Protein AF-A0A959VTK1-F1 (afdb_monomer)

Secondary structure (DSSP, 8-state):
-HHHHHHHHHHHHHHHHHHHHSTTHHHHHHHHHHHHHHHHHTT---THHHHHHHHHHHHHHHHHHHH-GGGHHHHHHHHHHHHHHHHHHHHTS--TTS-------

Foldseek 3Di:
DQVVLLQLLLVLLQLQLCLVPDPVSVVSVVVSVVSVVVCVVVVVDDPLSVLSSLLSVLVNLLVVCVVDVVSVVSVVVSVVSNVRSVVSSVVVPDPPPDDDDPPDD

Mean predicted aligned error: 8.03 Å

Radius of gyration: 15.59 Å; Cα contacts (8 Å, |Δi|>4): 125; chains: 1; bounding box: 40×24×45 Å

Structure (mmCIF, N/CA/C/O backbone):
data_AF-A0A959VTK1-F1
#
_entry.id   AF-A0A959VTK1-F1
#
loop_
_atom_site.group_PDB
_atom_site.id
_atom_site.type_symbol
_atom_site.label_atom_id
_atom_site.label_alt_id
_atom_site.label_comp_id
_atom_site.label_asym_id
_atom_site.label_entity_id
_atom_site.label_seq_id
_atom_site.pdbx_PDB_ins_code
_atom_site.Cartn_x
_atom_site.Cartn_y
_atom_site.Cartn_z
_atom_site.occupancy
_atom_site.B_iso_or_equiv
_atom_site.auth_seq_id
_atom_site.auth_comp_id
_atom_site.auth_asym_id
_atom_site.auth_atom_id
_atom_site.pdbx_PDB_model_num
ATOM 1 N N . MET A 1 1 ? 10.744 -9.986 -12.292 1.00 63.94 1 MET A N 1
ATOM 2 C CA . MET A 1 1 ? 10.714 -8.510 -12.121 1.00 63.94 1 MET A CA 1
ATOM 3 C C . MET A 1 1 ? 9.311 -7.954 -11.869 1.00 63.94 1 MET A C 1
ATOM 5 O O . MET A 1 1 ? 9.166 -7.147 -10.965 1.00 63.94 1 MET A O 1
ATOM 9 N N . THR A 1 2 ? 8.268 -8.376 -12.592 1.00 72.38 2 THR A N 1
ATOM 10 C CA . THR A 1 2 ? 6.899 -7.829 -12.447 1.00 72.38 2 THR A CA 1
ATOM 11 C C . THR A 1 2 ? 6.312 -7.930 -11.034 1.00 72.38 2 THR A C 1
ATOM 13 O O . THR A 1 2 ? 5.763 -6.949 -10.544 1.00 72.38 2 THR A O 1
ATOM 16 N N . ALA A 1 3 ? 6.490 -9.067 -10.350 1.00 77.31 3 ALA A N 1
ATOM 17 C CA . ALA A 1 3 ? 6.023 -9.257 -8.972 1.00 77.31 3 ALA A CA 1
ATOM 18 C C . ALA A 1 3 ? 6.700 -8.303 -7.969 1.00 77.31 3 ALA A C 1
ATOM 20 O O . ALA A 1 3 ? 6.038 -7.754 -7.098 1.00 77.31 3 ALA A O 1
ATOM 21 N N . VAL A 1 4 ? 8.001 -8.036 -8.139 1.00 83.12 4 VAL A N 1
ATOM 22 C CA . VAL A 1 4 ? 8.753 -7.087 -7.294 1.00 83.12 4 VAL A CA 1
ATOM 23 C C . VAL A 1 4 ? 8.222 -5.665 -7.480 1.00 83.12 4 VAL A C 1
ATOM 25 O O . VAL A 1 4 ? 8.017 -4.944 -6.510 1.00 83.12 4 VAL A O 1
ATOM 28 N N . ARG A 1 5 ? 7.929 -5.276 -8.728 1.00 82.06 5 ARG A N 1
ATOM 29 C CA . ARG A 1 5 ? 7.347 -3.962 -9.042 1.00 82.06 5 ARG A CA 1
ATOM 30 C C . ARG A 1 5 ? 5.930 -3.821 -8.488 1.00 82.06 5 ARG A C 1
ATOM 32 O O . ARG A 1 5 ? 5.587 -2.764 -7.973 1.00 82.06 5 ARG A O 1
ATOM 39 N N . PHE A 1 6 ? 5.130 -4.886 -8.559 1.00 84.00 6 PHE A N 1
ATOM 40 C CA . PHE A 1 6 ? 3.808 -4.932 -7.937 1.00 84.00 6 PHE A CA 1
ATOM 41 C C . PHE A 1 6 ? 3.901 -4.747 -6.421 1.00 84.00 6 PHE A C 1
ATOM 43 O O . PHE A 1 6 ? 3.269 -3.847 -5.880 1.00 84.00 6 PHE A O 1
ATOM 50 N N . ALA A 1 7 ? 4.739 -5.541 -5.752 1.00 86.56 7 ALA A N 1
ATOM 51 C CA . ALA A 1 7 ? 4.920 -5.470 -4.307 1.00 86.56 7 ALA A CA 1
ATO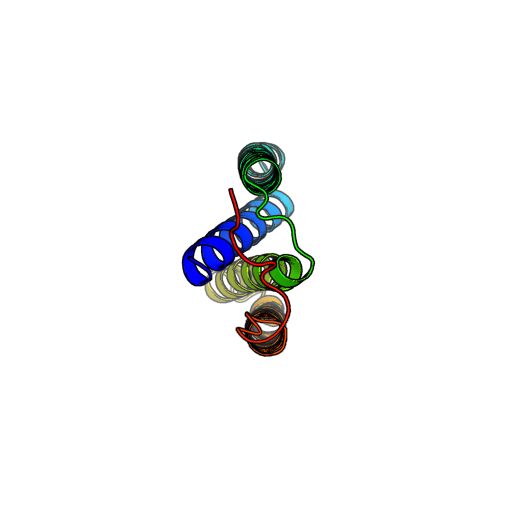M 52 C C . ALA A 1 7 ? 5.400 -4.084 -3.852 1.00 86.56 7 ALA A C 1
ATOM 54 O O . ALA A 1 7 ? 4.906 -3.559 -2.859 1.00 86.56 7 ALA A O 1
ATOM 55 N N . ALA A 1 8 ? 6.308 -3.456 -4.604 1.00 87.88 8 ALA A N 1
ATOM 56 C CA . ALA A 1 8 ? 6.801 -2.126 -4.273 1.00 87.88 8 ALA A CA 1
ATOM 57 C C . ALA A 1 8 ? 5.706 -1.049 -4.369 1.00 87.88 8 ALA A C 1
ATOM 59 O O . ALA A 1 8 ? 5.575 -0.227 -3.467 1.00 87.88 8 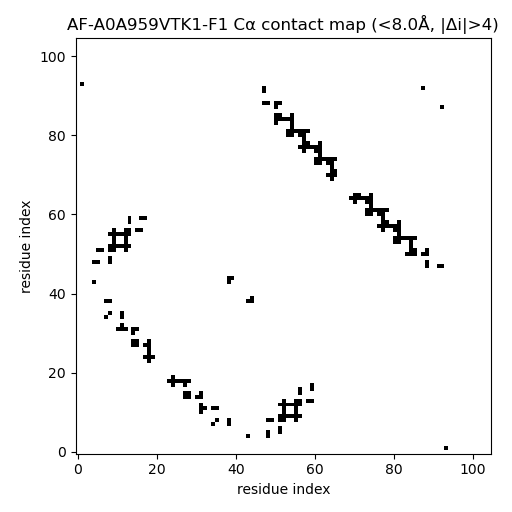ALA A O 1
ATOM 60 N N . TRP A 1 9 ? 4.872 -1.076 -5.412 1.00 89.38 9 TRP A N 1
ATOM 61 C CA . TRP A 1 9 ? 3.746 -0.144 -5.534 1.00 89.38 9 TRP A CA 1
ATOM 62 C C . TRP A 1 9 ? 2.609 -0.440 -4.548 1.00 89.38 9 TRP A C 1
ATOM 64 O O . TRP A 1 9 ? 1.984 0.492 -4.046 1.00 89.38 9 TRP A O 1
ATOM 74 N N . ALA A 1 10 ? 2.386 -1.709 -4.200 1.00 90.00 10 ALA A N 1
ATOM 75 C CA . ALA A 1 10 ? 1.491 -2.080 -3.108 1.00 90.00 10 ALA A CA 1
ATOM 76 C C . ALA A 1 10 ? 1.987 -1.538 -1.761 1.00 90.00 10 ALA A C 1
ATOM 78 O O . ALA A 1 10 ? 1.194 -0.989 -1.000 1.00 90.00 10 ALA A O 1
ATOM 79 N N . ALA A 1 11 ? 3.295 -1.595 -1.495 1.00 90.88 11 ALA A N 1
ATOM 80 C CA . ALA A 1 11 ? 3.885 -0.996 -0.301 1.00 90.88 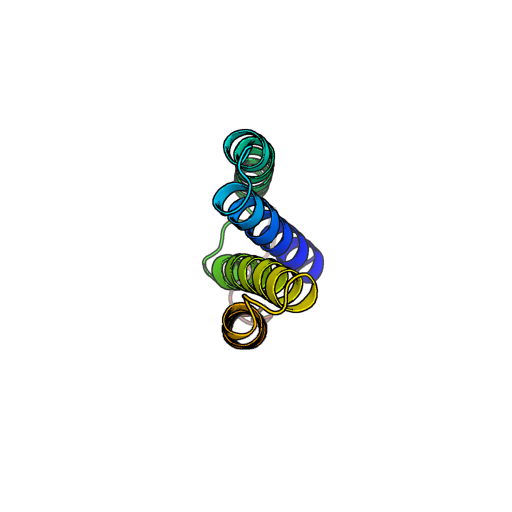11 ALA A CA 1
ATOM 81 C C . ALA A 1 11 ? 3.686 0.530 -0.258 1.00 90.88 11 ALA A C 1
ATOM 83 O O . ALA A 1 11 ? 3.361 1.064 0.800 1.00 90.88 11 ALA A O 1
ATOM 84 N N . VAL A 1 12 ? 3.791 1.228 -1.399 1.00 91.75 12 VAL A N 1
ATOM 85 C CA . VAL A 1 12 ? 3.441 2.661 -1.488 1.00 91.75 12 VAL A CA 1
ATOM 86 C C . VAL A 1 12 ? 1.983 2.892 -1.084 1.00 91.75 12 VAL A C 1
ATOM 88 O O . VAL A 1 12 ? 1.716 3.789 -0.289 1.00 91.75 12 VAL A O 1
ATOM 91 N N . GLY A 1 13 ? 1.050 2.075 -1.583 1.00 89.62 13 GLY A N 1
ATOM 92 C CA . GLY A 1 13 ? -0.366 2.148 -1.205 1.00 89.62 13 GLY A CA 1
ATOM 93 C C . GLY A 1 13 ? -0.588 1.948 0.292 1.00 89.62 13 GLY A C 1
ATOM 94 O O . GLY A 1 13 ? -1.257 2.755 0.935 1.00 89.62 13 GLY A O 1
ATOM 95 N N . VAL A 1 14 ? 0.039 0.923 0.871 1.00 92.00 14 VAL A N 1
ATOM 96 C CA . VAL A 1 14 ? -0.046 0.639 2.310 1.00 92.00 14 VAL A CA 1
ATOM 97 C C . VAL A 1 14 ? 0.442 1.830 3.137 1.00 92.00 14 VAL A C 1
ATOM 99 O O . VAL A 1 14 ? -0.286 2.301 4.011 1.00 92.00 14 VAL A O 1
ATOM 102 N N . LEU A 1 15 ? 1.641 2.344 2.838 1.00 90.19 15 LEU A N 1
ATOM 103 C CA . LEU A 1 15 ? 2.243 3.475 3.552 1.00 90.19 15 LEU A CA 1
ATOM 104 C C . LEU A 1 15 ? 1.416 4.755 3.402 1.00 90.19 15 LEU A C 1
ATOM 106 O O . LEU A 1 15 ? 1.234 5.489 4.372 1.00 90.19 15 LEU A O 1
ATOM 110 N N . PHE A 1 16 ? 0.879 4.996 2.205 1.00 90.25 16 PHE A N 1
ATOM 111 C CA . PHE A 1 16 ? 0.017 6.139 1.942 1.00 90.25 16 PHE A CA 1
ATOM 112 C C . PHE A 1 16 ? -1.240 6.095 2.812 1.00 90.25 16 PHE A C 1
ATOM 114 O O . PHE A 1 16 ? -1.522 7.063 3.520 1.00 90.25 16 PHE A O 1
ATOM 121 N N . LEU A 1 17 ? -1.962 4.965 2.823 1.00 90.50 17 LEU A N 1
ATOM 122 C CA . LEU A 1 17 ? -3.195 4.866 3.601 1.00 90.50 17 LEU A CA 1
ATOM 123 C C . LEU A 1 17 ? -2.936 4.859 5.108 1.00 90.50 17 LEU A C 1
ATOM 125 O O . LEU A 1 17 ? -3.703 5.468 5.847 1.00 90.50 17 LEU A O 1
ATOM 129 N N . LEU A 1 18 ? -1.836 4.250 5.564 1.00 87.69 18 LEU A N 1
ATOM 130 C CA . LEU A 1 18 ? -1.393 4.358 6.957 1.00 87.69 18 LEU A CA 1
ATOM 131 C C . LEU A 1 18 ? -1.178 5.820 7.360 1.00 87.69 18 LEU A C 1
ATOM 133 O O . LEU A 1 18 ? -1.619 6.236 8.431 1.00 87.69 18 LEU A O 1
ATOM 137 N N . GLY A 1 19 ? -0.567 6.622 6.489 1.00 85.94 19 GLY A N 1
ATOM 138 C CA . GLY A 1 19 ? -0.431 8.054 6.722 1.00 85.94 19 GLY A CA 1
ATOM 139 C C . GLY A 1 19 ? -1.743 8.837 6.649 1.00 85.94 19 GLY A C 1
ATOM 140 O O . GLY A 1 19 ? -1.848 9.894 7.253 1.00 85.94 19 GLY A O 1
ATOM 141 N N . CYS A 1 20 ? -2.777 8.329 5.981 1.00 85.19 20 CYS A N 1
ATOM 142 C CA . CYS A 1 20 ? -4.097 8.963 6.008 1.00 85.19 20 CYS A CA 1
ATOM 143 C C . CYS A 1 20 ? -4.876 8.690 7.303 1.00 85.19 20 CYS A C 1
ATOM 145 O O . CYS A 1 20 ? -5.673 9.529 7.710 1.00 85.19 20 CYS A O 1
ATOM 147 N N . ILE A 1 21 ? -4.686 7.524 7.930 1.00 83.94 21 ILE A N 1
ATOM 148 C CA . ILE A 1 21 ? -5.512 7.083 9.071 1.00 83.94 21 ILE A CA 1
ATOM 149 C C . ILE A 1 21 ? -4.843 7.272 10.436 1.00 83.94 21 ILE A C 1
ATOM 151 O O . ILE A 1 21 ? -5.526 7.257 11.458 1.00 83.94 21 ILE A O 1
ATOM 155 N N . THR A 1 22 ? -3.517 7.413 10.485 1.00 82.06 22 THR A N 1
ATOM 156 C CA . THR A 1 22 ? -2.791 7.572 11.752 1.00 82.06 22 THR A CA 1
ATOM 157 C C . THR A 1 22 ? -2.729 9.044 12.177 1.00 82.06 22 THR A C 1
ATOM 159 O O . THR A 1 22 ? -2.556 9.924 11.334 1.00 82.06 22 THR A O 1
ATOM 162 N N . PRO A 1 23 ? -2.800 9.352 13.488 1.00 71.94 23 PRO A N 1
ATOM 163 C CA . PRO A 1 23 ? -2.709 10.730 13.986 1.00 71.94 23 PRO A CA 1
ATOM 164 C C . PRO A 1 23 ? -1.345 11.379 13.701 1.00 71.94 23 PRO A C 1
ATOM 166 O O . PRO A 1 23 ? -1.237 12.599 13.637 1.00 71.94 23 PRO A O 1
ATOM 169 N N . VAL A 1 24 ? -0.308 10.564 13.475 1.00 75.06 24 VAL A N 1
ATOM 170 C CA . VAL A 1 24 ? 1.044 10.998 13.076 1.00 75.06 24 VAL A CA 1
ATOM 171 C C . VAL A 1 24 ? 1.253 10.858 11.560 1.00 75.06 24 VAL A C 1
ATOM 173 O O . VAL A 1 24 ? 2.366 10.664 11.071 1.00 75.06 24 VAL A O 1
ATOM 176 N N . GLY A 1 25 ? 0.157 10.941 10.807 1.00 69.81 25 GLY A N 1
ATOM 177 C CA . GLY A 1 25 ? 0.052 10.568 9.402 1.00 69.81 25 GLY A CA 1
ATOM 178 C C . GLY A 1 25 ? 1.074 11.199 8.459 1.00 69.81 25 GLY A C 1
ATOM 179 O O . GLY A 1 25 ? 1.571 10.548 7.538 1.00 69.81 25 GLY A O 1
ATOM 180 N N . PHE A 1 26 ? 1.482 12.434 8.761 1.00 71.19 26 PHE A N 1
ATOM 181 C CA . PHE A 1 26 ? 2.513 13.156 8.020 1.00 71.19 26 PHE A CA 1
ATOM 182 C C . PHE A 1 26 ? 3.870 12.426 8.001 1.00 71.19 26 PHE A C 1
ATOM 184 O O . PHE A 1 26 ? 4.555 12.434 6.980 1.00 71.19 26 PHE A O 1
ATOM 191 N N . ILE A 1 27 ? 4.245 11.733 9.085 1.00 78.31 27 ILE A N 1
ATOM 192 C CA . ILE A 1 27 ? 5.516 10.991 9.152 1.00 78.31 27 ILE A CA 1
ATOM 193 C C . ILE A 1 27 ? 5.494 9.783 8.210 1.00 78.31 27 ILE A C 1
ATOM 195 O O . ILE A 1 27 ? 6.511 9.476 7.598 1.00 78.31 27 ILE A O 1
ATOM 199 N N . PHE A 1 28 ? 4.342 9.130 8.034 1.00 77.50 28 PHE A N 1
ATOM 200 C CA . PHE A 1 28 ? 4.195 7.978 7.136 1.00 77.50 28 PHE A CA 1
ATOM 201 C C . PHE A 1 28 ? 4.096 8.368 5.653 1.00 77.50 28 PHE A C 1
ATOM 203 O O . PHE A 1 28 ? 4.435 7.564 4.781 1.00 77.50 28 PHE A O 1
ATOM 210 N N . TRP A 1 29 ? 3.711 9.610 5.348 1.00 80.75 29 TRP A N 1
ATOM 211 C CA . TRP A 1 29 ? 3.734 10.134 3.979 1.00 80.75 29 TRP A CA 1
ATOM 212 C C . TRP A 1 29 ? 5.146 10.330 3.432 1.00 80.75 29 TRP A C 1
ATOM 214 O O . TRP A 1 29 ? 5.349 10.170 2.230 1.00 80.75 29 TRP A O 1
ATOM 224 N N . ILE A 1 30 ? 6.132 10.614 4.289 1.00 84.56 30 ILE A N 1
ATOM 225 C CA . ILE A 1 30 ? 7.522 10.812 3.860 1.00 84.56 30 ILE A CA 1
ATOM 226 C C . ILE A 1 30 ? 8.097 9.517 3.242 1.00 84.56 30 ILE A C 1
ATOM 228 O O . ILE A 1 30 ? 8.517 9.562 2.084 1.00 84.56 30 ILE A O 1
ATOM 232 N N . PRO A 1 31 ? 8.053 8.341 3.906 1.00 84.69 31 PRO A N 1
ATOM 233 C CA . PRO A 1 31 ? 8.444 7.072 3.293 1.00 84.69 31 PRO A CA 1
ATOM 234 C C . PRO A 1 31 ? 7.647 6.725 2.034 1.00 84.69 31 PRO A C 1
ATOM 236 O O . PRO A 1 31 ? 8.231 6.240 1.067 1.00 84.69 31 PRO A O 1
ATOM 239 N N . ALA A 1 32 ? 6.333 6.988 2.016 1.00 86.12 32 ALA A N 1
ATOM 240 C CA . ALA A 1 32 ? 5.495 6.726 0.845 1.00 86.12 32 ALA A CA 1
ATOM 241 C C . ALA A 1 32 ? 5.949 7.554 -0.368 1.00 86.12 32 ALA A C 1
ATOM 243 O O . ALA A 1 32 ? 6.095 7.017 -1.466 1.00 86.12 32 ALA A O 1
ATOM 244 N N . ALA A 1 33 ? 6.224 8.844 -0.159 1.00 84.69 33 ALA A N 1
ATOM 245 C CA . ALA A 1 33 ? 6.696 9.761 -1.188 1.00 84.69 33 ALA A CA 1
ATOM 246 C C . ALA A 1 33 ? 8.109 9.410 -1.674 1.00 84.69 33 ALA A C 1
ATOM 248 O O . ALA A 1 33 ? 8.349 9.404 -2.880 1.00 84.69 33 ALA A O 1
ATOM 249 N N . ILE A 1 34 ? 9.026 9.064 -0.762 1.00 88.94 34 ILE A N 1
ATOM 250 C CA . ILE A 1 34 ? 10.387 8.629 -1.113 1.00 88.94 34 ILE A CA 1
ATOM 251 C C . ILE A 1 34 ? 10.333 7.350 -1.948 1.00 88.94 34 ILE A C 1
ATOM 253 O O . ILE A 1 34 ? 10.967 7.277 -3.001 1.00 88.94 34 ILE A O 1
ATOM 257 N N . LEU A 1 35 ? 9.553 6.356 -1.514 1.00 88.25 35 LEU A N 1
ATOM 258 C CA . LEU A 1 35 ? 9.417 5.097 -2.235 1.00 88.25 35 LEU A CA 1
ATOM 259 C C . LEU A 1 35 ? 8.789 5.329 -3.613 1.00 88.25 35 LEU A C 1
ATOM 261 O O . LEU A 1 35 ? 9.347 4.885 -4.610 1.00 88.25 35 LEU A O 1
ATOM 265 N N . ALA A 1 36 ? 7.694 6.087 -3.704 1.00 84.69 36 ALA A N 1
ATOM 266 C CA . ALA A 1 36 ? 7.073 6.430 -4.983 1.00 84.69 36 ALA A CA 1
ATOM 267 C C . ALA A 1 36 ? 8.040 7.181 -5.915 1.00 84.69 36 ALA A C 1
ATOM 269 O O . ALA A 1 36 ? 8.164 6.830 -7.089 1.00 84.69 36 ALA A O 1
ATOM 270 N N . GLY A 1 37 ? 8.768 8.169 -5.388 1.00 84.81 37 GLY A N 1
ATOM 271 C CA . GLY A 1 37 ? 9.776 8.930 -6.123 1.00 84.81 37 GLY A CA 1
ATOM 272 C C . GLY A 1 37 ? 10.900 8.042 -6.654 1.00 84.81 37 GLY A C 1
ATOM 273 O O . GLY A 1 37 ? 11.237 8.123 -7.834 1.00 84.81 37 GLY A O 1
ATOM 274 N N . ALA A 1 38 ? 11.416 7.128 -5.828 1.00 85.88 38 ALA A N 1
ATOM 275 C CA . ALA A 1 38 ? 12.413 6.147 -6.244 1.00 85.88 38 ALA A CA 1
ATOM 276 C C . ALA A 1 38 ? 11.869 5.226 -7.347 1.00 85.88 38 ALA A C 1
ATOM 278 O O . ALA A 1 38 ? 12.531 5.020 -8.364 1.00 85.88 38 ALA A O 1
ATOM 279 N N . LEU A 1 39 ? 10.638 4.719 -7.207 1.00 85.00 39 LEU A N 1
ATOM 280 C CA . LEU A 1 39 ? 10.023 3.859 -8.221 1.00 85.00 39 LEU A CA 1
ATOM 281 C C . LEU A 1 39 ? 9.852 4.577 -9.565 1.00 85.00 39 LEU A C 1
ATOM 283 O O . LEU A 1 39 ? 10.104 3.989 -10.621 1.00 85.00 39 LEU A O 1
ATOM 287 N N . ILE A 1 40 ? 9.468 5.853 -9.531 1.00 84.38 40 ILE A N 1
ATOM 288 C CA . ILE A 1 40 ? 9.369 6.700 -10.722 1.00 84.38 40 ILE A CA 1
ATOM 289 C C . ILE A 1 40 ? 10.758 6.940 -11.330 1.00 84.38 40 ILE A C 1
ATOM 291 O O . ILE A 1 40 ? 10.911 6.789 -12.544 1.00 84.38 40 ILE A O 1
ATOM 295 N N . GLY A 1 41 ? 11.766 7.245 -10.506 1.00 82.25 41 GLY A N 1
ATOM 296 C CA . GLY A 1 41 ? 13.153 7.461 -10.929 1.00 82.25 41 GLY A CA 1
ATOM 297 C C . GLY A 1 41 ? 13.779 6.240 -11.608 1.00 82.25 41 GLY A C 1
ATOM 298 O O . GLY A 1 41 ? 14.470 6.379 -12.611 1.00 82.25 41 GLY A O 1
ATOM 299 N N . PHE A 1 42 ? 13.447 5.030 -11.151 1.00 82.25 42 PHE A N 1
ATOM 300 C CA . PHE A 1 42 ? 13.861 3.769 -11.782 1.00 82.25 42 PHE A CA 1
ATOM 301 C C . PHE A 1 42 ? 13.031 3.377 -13.019 1.00 82.25 42 PHE A C 1
ATOM 303 O O . PHE A 1 42 ? 13.110 2.243 -13.494 1.00 82.25 42 PHE A O 1
ATOM 310 N N . GLY A 1 43 ? 12.184 4.271 -13.538 1.00 74.94 43 GLY A N 1
ATOM 311 C CA . GLY A 1 43 ? 11.374 4.012 -14.729 1.00 74.94 43 GLY A CA 1
ATOM 312 C C . GLY A 1 43 ? 10.229 3.019 -14.504 1.00 74.94 43 GLY A C 1
ATOM 313 O O . GLY A 1 43 ? 9.582 2.591 -15.458 1.00 74.94 43 GLY A O 1
ATOM 314 N N . MET A 1 44 ? 9.901 2.680 -13.253 1.00 78.94 44 MET A N 1
ATOM 315 C CA . MET A 1 44 ? 8.781 1.796 -12.904 1.00 78.94 44 MET A CA 1
ATOM 316 C C . MET A 1 44 ? 7.445 2.551 -12.881 1.00 78.94 44 MET A C 1
ATOM 318 O O . MET A 1 44 ? 6.557 2.250 -12.087 1.00 78.94 44 MET A O 1
ATOM 322 N N . ARG A 1 45 ? 7.296 3.526 -13.783 1.00 70.62 45 ARG A N 1
ATOM 323 C CA . ARG A 1 45 ? 6.098 4.340 -13.990 1.00 70.62 45 ARG A CA 1
ATOM 324 C C . ARG A 1 45 ? 5.212 3.676 -15.039 1.00 70.62 45 ARG A C 1
ATOM 326 O O . ARG A 1 45 ? 5.611 3.483 -16.183 1.00 70.62 45 ARG A O 1
ATOM 333 N N . SER A 1 46 ? 4.018 3.252 -14.652 1.00 71.62 46 SER A N 1
ATOM 334 C CA . SER A 1 46 ? 3.022 2.750 -15.597 1.00 71.62 46 SER A CA 1
ATOM 335 C C . SER A 1 46 ? 1.642 2.787 -14.947 1.00 71.62 46 SER A C 1
ATOM 337 O O . SER A 1 46 ? 1.544 2.437 -13.768 1.00 71.62 46 SER A O 1
ATOM 339 N N . PRO A 1 47 ? 0.580 3.129 -15.701 1.00 70.62 47 PRO A N 1
ATOM 340 C CA . PRO A 1 47 ? -0.793 3.109 -15.198 1.00 70.62 47 PRO A CA 1
ATOM 341 C C . PRO A 1 47 ? -1.188 1.769 -14.569 1.00 70.62 47 PRO A C 1
ATOM 343 O O . PRO A 1 47 ? -1.978 1.739 -13.640 1.00 70.62 47 PRO A O 1
ATOM 346 N N . ARG A 1 48 ? -0.583 0.651 -14.993 1.00 76.31 48 ARG A N 1
ATOM 347 C CA . ARG A 1 48 ? -0.834 -0.674 -14.399 1.00 76.31 48 ARG A CA 1
ATOM 348 C C . ARG A 1 48 ? -0.474 -0.761 -12.914 1.00 76.31 48 ARG A C 1
ATOM 350 O O . ARG A 1 48 ? -1.103 -1.504 -12.171 1.00 76.31 48 ARG A O 1
ATOM 357 N N . TYR A 1 49 ? 0.530 -0.009 -12.466 1.00 80.81 49 TYR A N 1
ATOM 358 C CA . TYR A 1 49 ? 0.952 -0.026 -11.068 1.00 80.81 49 TYR A CA 1
ATOM 359 C C . TYR A 1 49 ? 0.032 0.796 -10.158 1.00 80.81 49 TYR A C 1
ATOM 361 O O . TYR A 1 49 ? 0.104 0.654 -8.941 1.00 80.81 49 TYR A O 1
ATOM 369 N N . PHE A 1 50 ? -0.897 1.566 -10.733 1.00 82.00 50 PHE A N 1
ATOM 370 C CA . PHE A 1 50 ? -2.013 2.140 -9.987 1.00 82.00 50 PHE A CA 1
ATOM 371 C C . PHE A 1 50 ? -2.860 1.043 -9.331 1.00 82.00 50 PHE A C 1
ATOM 373 O O . PHE A 1 50 ? -3.227 1.164 -8.170 1.00 82.00 50 PHE A O 1
ATOM 380 N N . PHE A 1 51 ? -3.099 -0.078 -10.020 1.00 85.88 51 PHE A N 1
ATOM 381 C CA . PHE A 1 51 ? -3.852 -1.197 -9.444 1.00 85.88 51 PHE A CA 1
ATOM 382 C C . PHE A 1 51 ? -3.109 -1.863 -8.281 1.00 85.88 51 PHE A C 1
ATOM 384 O O . PHE A 1 51 ? -3.734 -2.262 -7.303 1.00 85.88 51 PHE A O 1
ATOM 391 N N . ALA A 1 52 ? -1.774 -1.914 -8.345 1.00 86.94 52 ALA A N 1
ATOM 392 C CA . ALA A 1 52 ? -0.939 -2.374 -7.237 1.00 86.94 52 ALA A CA 1
ATOM 393 C C . ALA A 1 52 ? -1.007 -1.413 -6.038 1.00 86.94 52 ALA A C 1
ATOM 395 O O . ALA A 1 52 ? -1.137 -1.849 -4.900 1.00 86.94 52 ALA A O 1
ATOM 396 N N . PHE A 1 53 ? -0.995 -0.104 -6.291 1.00 87.81 53 PHE A N 1
ATOM 397 C CA . PHE A 1 53 ? -1.214 0.909 -5.260 1.00 87.81 53 PHE A CA 1
ATOM 398 C C . PHE A 1 53 ? -2.592 0.755 -4.595 1.00 87.81 53 PHE A C 1
ATOM 400 O O . PHE A 1 53 ? -2.671 0.676 -3.371 1.00 87.81 53 PHE A O 1
ATOM 407 N N . VAL A 1 54 ? -3.662 0.615 -5.386 1.00 90.56 54 VAL A N 1
ATOM 408 C CA . VAL A 1 54 ? -5.036 0.397 -4.897 1.00 90.56 54 VAL A CA 1
ATOM 409 C C . VAL A 1 54 ? -5.159 -0.902 -4.097 1.00 90.56 54 VAL A C 1
ATOM 411 O O . VAL A 1 54 ? -5.799 -0.916 -3.046 1.00 90.56 54 VAL A O 1
ATOM 414 N N . PHE A 1 55 ? -4.493 -1.971 -4.540 1.00 92.56 55 PHE A N 1
ATOM 415 C CA . PHE A 1 55 ? -4.379 -3.213 -3.778 1.00 92.56 55 PHE A CA 1
ATOM 416 C C . PHE A 1 55 ? -3.781 -2.957 -2.386 1.00 92.56 55 PHE A C 1
ATOM 418 O O . PHE A 1 55 ? -4.323 -3.423 -1.386 1.00 92.56 55 PHE A O 1
ATOM 425 N N .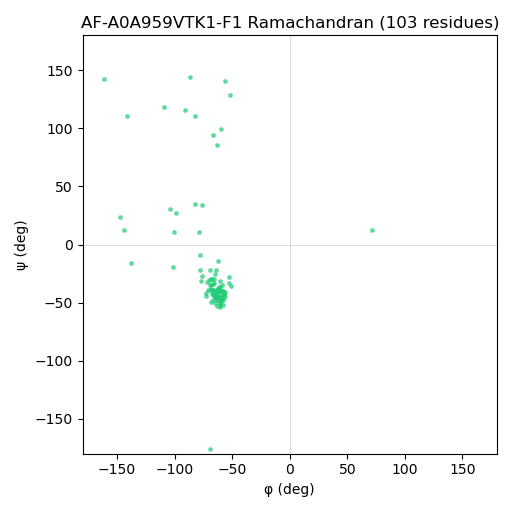 GLY A 1 56 ? -2.710 -2.160 -2.308 1.00 90.25 56 GLY A N 1
ATOM 426 C CA . GLY A 1 56 ? -2.091 -1.755 -1.046 1.00 90.25 56 GLY A CA 1
ATOM 427 C C . GLY A 1 56 ? -3.039 -0.997 -0.111 1.00 90.25 56 GLY A C 1
ATOM 428 O O . GLY A 1 56 ? -3.060 -1.272 1.087 1.00 90.25 56 GLY A O 1
ATOM 429 N N . LEU A 1 57 ? -3.881 -0.105 -0.649 1.00 92.81 57 LEU A N 1
ATOM 430 C CA . LEU A 1 57 ? -4.931 0.561 0.136 1.00 92.81 57 LEU A CA 1
ATOM 431 C C . LEU A 1 57 ? -5.903 -0.466 0.737 1.00 92.81 57 LEU A C 1
ATOM 433 O O . LEU A 1 57 ? -6.230 -0.409 1.922 1.00 92.81 57 LEU A O 1
ATOM 437 N N . GLY A 1 58 ? -6.337 -1.428 -0.081 1.00 91.88 58 GLY A N 1
ATOM 438 C CA . GLY A 1 58 ? -7.247 -2.489 0.337 1.00 91.88 58 GLY A CA 1
ATOM 439 C C . GLY A 1 58 ? -6.691 -3.335 1.482 1.00 91.88 58 GLY A C 1
ATOM 440 O O . GLY A 1 58 ? -7.408 -3.596 2.445 1.00 91.88 58 GLY A O 1
ATOM 441 N N . VAL A 1 59 ? -5.403 -3.694 1.428 1.00 93.94 59 VAL A N 1
ATOM 442 C CA . VAL A 1 59 ? -4.725 -4.442 2.503 1.00 93.94 59 VAL A CA 1
ATOM 443 C C . VAL A 1 59 ? -4.802 -3.689 3.831 1.00 93.94 59 VAL A C 1
ATOM 445 O O . VAL A 1 59 ? -5.200 -4.270 4.840 1.00 93.94 59 VAL A O 1
ATOM 448 N N . THR A 1 60 ? -4.492 -2.391 3.838 1.00 91.38 60 THR A N 1
ATOM 449 C CA . THR A 1 60 ? -4.552 -1.578 5.061 1.00 91.38 60 THR A CA 1
ATOM 450 C C . THR A 1 60 ? -5.974 -1.512 5.639 1.00 91.38 60 THR A C 1
ATOM 452 O O . THR A 1 60 ? -6.142 -1.573 6.857 1.00 91.38 60 THR A O 1
ATOM 455 N N . LEU A 1 61 ? -7.008 -1.457 4.793 1.00 90.88 61 LEU A N 1
ATOM 456 C CA . LEU A 1 61 ? -8.412 -1.433 5.230 1.00 90.88 61 LEU A CA 1
ATOM 457 C C . LEU A 1 61 ? -8.892 -2.768 5.806 1.00 90.88 61 LEU A C 1
ATOM 459 O O . LEU A 1 61 ? -9.602 -2.773 6.812 1.00 90.88 61 LEU A O 1
ATOM 463 N N . ILE A 1 62 ? -8.472 -3.891 5.213 1.00 92.88 62 ILE A N 1
ATOM 464 C CA . ILE A 1 62 ? -8.739 -5.225 5.768 1.00 92.88 62 ILE A CA 1
ATOM 465 C C . ILE A 1 62 ? -8.111 -5.336 7.156 1.00 92.88 62 ILE A C 1
ATOM 467 O O . ILE A 1 62 ? -8.797 -5.714 8.104 1.00 92.88 62 ILE A O 1
ATOM 471 N N . CYS A 1 63 ? -6.837 -4.954 7.295 1.00 90.06 63 CYS A N 1
ATOM 472 C CA . CYS A 1 63 ? -6.151 -4.963 8.585 1.00 90.06 63 CYS A CA 1
ATOM 473 C C . CYS A 1 63 ? -6.890 -4.111 9.626 1.00 90.06 63 CYS A C 1
ATOM 475 O O . CYS A 1 63 ? -7.076 -4.555 10.756 1.00 90.06 63 CYS A O 1
ATOM 477 N N . LEU A 1 64 ? -7.369 -2.922 9.248 1.00 88.94 64 LEU A N 1
ATOM 478 C CA . LEU A 1 64 ? -8.121 -2.050 10.152 1.00 88.94 64 LEU A CA 1
ATOM 479 C C . LEU A 1 64 ? -9.437 -2.691 10.622 1.00 88.94 64 LEU A C 1
ATOM 481 O O . LEU A 1 64 ? -9.740 -2.661 11.814 1.00 88.94 64 LEU A O 1
ATOM 485 N N . GLY A 1 65 ? -10.197 -3.292 9.703 1.00 87.25 65 GLY A N 1
ATOM 486 C CA . GLY A 1 65 ? -11.451 -3.974 10.028 1.00 87.25 65 GLY A CA 1
ATOM 487 C C . GLY A 1 65 ? -11.264 -5.247 10.863 1.00 87.25 65 GLY A C 1
ATOM 488 O O . GLY A 1 65 ? -12.132 -5.572 11.668 1.00 87.25 65 GLY A O 1
ATOM 489 N N . LEU A 1 66 ? -10.127 -5.940 10.718 1.00 88.44 66 LEU A N 1
ATOM 490 C CA . LEU A 1 66 ? -9.766 -7.095 11.549 1.00 88.44 66 LEU A CA 1
ATOM 491 C C . LEU A 1 66 ? -9.364 -6.689 12.970 1.00 88.44 66 LEU A C 1
ATOM 493 O O . LEU A 1 66 ? -9.730 -7.360 13.930 1.00 88.44 66 LEU A O 1
ATOM 497 N N . VAL A 1 67 ? -8.599 -5.604 13.106 1.00 88.25 67 VAL A N 1
ATOM 498 C CA . VAL A 1 67 ? -8.084 -5.145 14.404 1.00 88.25 67 VAL A CA 1
ATOM 499 C C . VAL A 1 67 ? -9.172 -4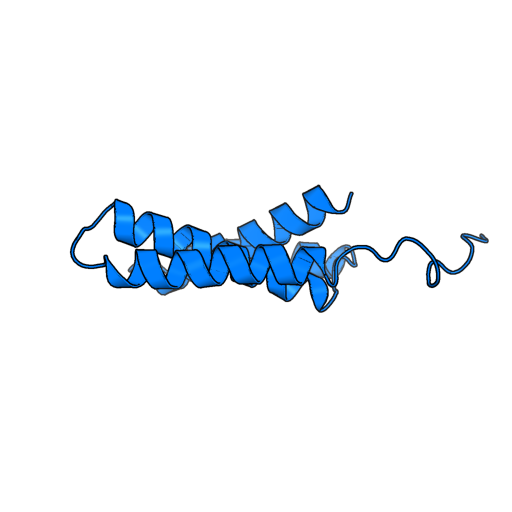.455 15.229 1.00 88.25 67 VAL A C 1
ATOM 501 O O . VAL A 1 67 ? -9.112 -4.468 16.457 1.00 88.25 67 VAL A O 1
ATOM 504 N N . ASN A 1 68 ? -10.179 -3.857 14.586 1.00 83.94 68 ASN A N 1
ATOM 505 C CA . ASN A 1 68 ? -11.244 -3.152 15.285 1.00 83.94 68 ASN A CA 1
ATOM 506 C C . ASN A 1 68 ? -12.607 -3.387 14.613 1.00 83.94 68 ASN A C 1
ATOM 508 O O . ASN A 1 68 ? -12.892 -2.868 13.534 1.00 83.94 68 ASN A O 1
ATOM 512 N N . GLY A 1 69 ? -13.473 -4.131 15.312 1.00 71.44 69 GLY A N 1
ATOM 513 C CA . GLY A 1 69 ? -14.801 -4.541 14.838 1.00 71.44 69 GLY A CA 1
ATOM 514 C C . GLY A 1 69 ? -15.772 -3.390 14.551 1.00 71.44 69 GLY A C 1
ATOM 515 O O . GLY A 1 69 ? -16.757 -3.584 13.844 1.00 71.44 69 GLY A O 1
ATOM 516 N N . THR A 1 70 ? -15.468 -2.172 15.007 1.00 81.88 70 THR A N 1
ATOM 517 C CA . THR A 1 70 ? -16.210 -0.955 14.629 1.00 81.88 70 THR A CA 1
ATOM 518 C C . THR A 1 70 ? -16.066 -0.649 13.132 1.00 81.88 70 THR A C 1
ATOM 520 O O . THR A 1 70 ? -16.944 -0.042 12.526 1.00 81.88 70 THR A O 1
ATOM 523 N N . TYR A 1 71 ? -14.979 -1.110 12.507 1.00 81.31 71 TYR A N 1
ATOM 524 C CA . TYR A 1 71 ? -14.658 -0.878 11.100 1.00 81.31 71 TYR A CA 1
ATOM 525 C C . TYR A 1 71 ? -14.922 -2.104 10.216 1.00 81.31 71 TYR A C 1
ATOM 527 O O . TYR A 1 71 ? -14.272 -2.272 9.188 1.00 81.31 71 TYR A O 1
ATOM 535 N N . VAL A 1 72 ? -15.904 -2.948 10.555 1.00 82.88 72 VAL A N 1
ATOM 536 C CA . VAL A 1 72 ? -16.312 -4.099 9.717 1.00 82.88 72 VAL A CA 1
ATOM 537 C C . VAL A 1 72 ? -16.573 -3.700 8.260 1.00 82.88 72 VAL A C 1
ATOM 539 O O . VAL A 1 72 ? -16.214 -4.432 7.339 1.00 82.88 72 VAL A O 1
ATOM 542 N N . ILE A 1 73 ? -17.125 -2.508 8.015 1.00 86.81 73 ILE A N 1
ATOM 543 C CA . ILE A 1 73 ? -17.354 -2.027 6.647 1.00 86.81 73 ILE A CA 1
ATOM 544 C C . ILE A 1 73 ? -16.049 -1.788 5.868 1.00 86.81 73 ILE A C 1
ATOM 546 O O . ILE A 1 73 ? -16.011 -1.984 4.655 1.00 86.81 73 ILE A O 1
ATOM 550 N N . MET A 1 74 ? -14.959 -1.444 6.562 1.00 87.12 74 MET A N 1
ATOM 551 C CA . MET A 1 74 ? -13.626 -1.295 5.969 1.00 87.12 74 MET A CA 1
ATOM 552 C C . MET A 1 74 ? -13.043 -2.646 5.558 1.00 87.12 74 MET A C 1
ATOM 554 O O . MET A 1 74 ? -12.339 -2.713 4.557 1.00 87.12 74 MET A O 1
ATOM 558 N N . LEU A 1 75 ? -13.393 -3.732 6.255 1.00 87.00 75 LEU A N 1
ATOM 559 C CA . LEU A 1 75 ? -13.026 -5.088 5.843 1.00 87.00 75 LEU A CA 1
ATOM 560 C C . LEU A 1 75 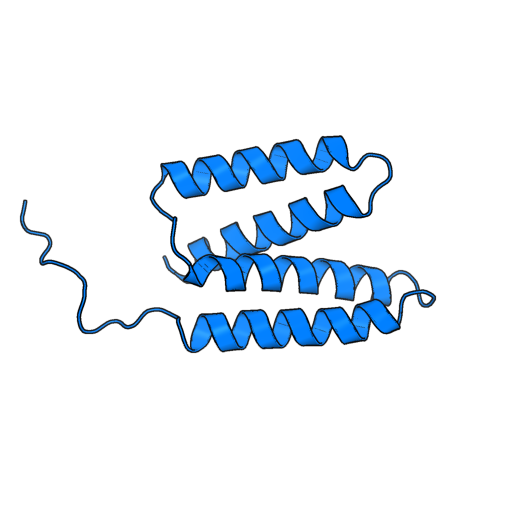? -13.676 -5.446 4.501 1.00 87.00 75 LEU A C 1
ATOM 562 O O . LEU A 1 75 ? -13.011 -5.941 3.590 1.00 87.00 75 LEU A O 1
ATOM 566 N N . LEU A 1 76 ? -14.964 -5.124 4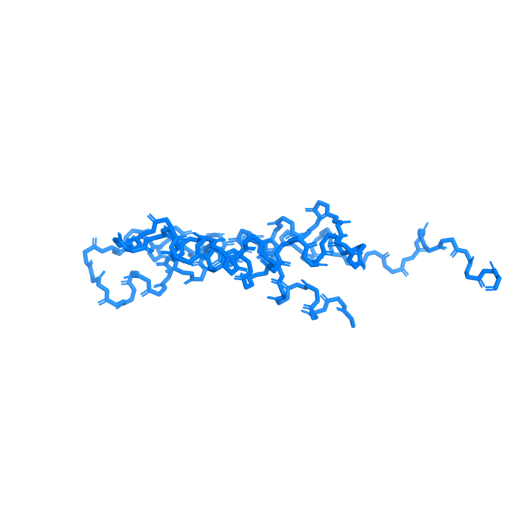.356 1.00 88.44 76 LEU A N 1
ATOM 567 C CA . LEU A 1 76 ? -15.730 -5.387 3.139 1.00 88.44 76 LEU A CA 1
ATOM 568 C C . LEU A 1 76 ? -15.214 -4.535 1.970 1.00 88.44 76 LEU A C 1
ATOM 570 O O . LEU A 1 76 ? -14.891 -5.070 0.911 1.00 88.44 76 LEU A O 1
ATOM 574 N N . TYR A 1 77 ? -15.019 -3.233 2.186 1.00 90.19 77 TYR A N 1
ATOM 575 C CA . TYR A 1 77 ? -14.445 -2.332 1.183 1.00 90.19 77 TYR A CA 1
ATOM 576 C C . TYR A 1 77 ? -13.002 -2.711 0.810 1.00 90.19 77 TYR A C 1
ATOM 578 O O . TYR A 1 77 ? -12.646 -2.763 -0.368 1.00 90.19 77 TYR A O 1
ATOM 586 N N . GLY A 1 78 ? -12.183 -3.069 1.801 1.00 91.50 78 GLY A N 1
ATOM 587 C CA . GLY A 1 78 ? -10.818 -3.540 1.598 1.00 91.50 78 GLY A CA 1
ATOM 588 C C . GLY A 1 78 ? -10.754 -4.808 0.745 1.00 91.50 78 GLY A C 1
ATOM 589 O O . GLY A 1 78 ? -9.924 -4.887 -0.158 1.00 91.50 78 GLY A O 1
ATOM 590 N N . SER A 1 79 ? -11.676 -5.757 0.943 1.00 91.38 79 SER A N 1
ATOM 591 C CA . SER A 1 79 ? -11.757 -6.975 0.122 1.00 91.38 79 SER A CA 1
ATOM 592 C C . SER A 1 79 ? -12.048 -6.681 -1.356 1.00 91.38 79 SER A C 1
ATOM 594 O O . SER A 1 79 ? -11.430 -7.284 -2.236 1.00 91.38 79 SER A O 1
ATOM 596 N N . VAL A 1 80 ? -12.906 -5.694 -1.640 1.00 94.12 80 VAL A N 1
ATOM 597 C CA . VAL A 1 80 ? -13.210 -5.246 -3.007 1.00 94.12 80 VAL A CA 1
ATOM 598 C C . VAL A 1 80 ? -11.986 -4.597 -3.649 1.00 94.12 80 VAL A C 1
ATOM 600 O O . VAL A 1 80 ? -11.682 -4.880 -4.805 1.00 94.12 80 VAL A O 1
ATOM 603 N N . LEU A 1 81 ? -11.245 -3.768 -2.909 1.00 92.94 81 LEU A N 1
ATOM 604 C CA . LEU A 1 81 ? -10.028 -3.120 -3.410 1.00 92.94 81 LEU A CA 1
ATOM 605 C C . LEU A 1 81 ? -8.885 -4.111 -3.649 1.00 92.94 81 LEU A C 1
ATOM 607 O O . LEU A 1 81 ? -8.173 -3.987 -4.643 1.00 92.94 81 LEU A O 1
ATOM 611 N N . VAL A 1 82 ? -8.724 -5.110 -2.779 1.00 93.25 82 VAL A N 1
ATOM 612 C CA . VAL A 1 82 ? -7.755 -6.200 -2.962 1.00 93.25 82 VAL A CA 1
ATOM 613 C C . VAL A 1 82 ? -8.127 -7.041 -4.181 1.00 93.25 82 VAL A C 1
ATOM 615 O O . VAL A 1 82 ? -7.291 -7.239 -5.063 1.00 93.25 82 VAL A O 1
ATOM 618 N N . GLY A 1 83 ? -9.383 -7.487 -4.274 1.00 91.56 83 GLY A N 1
ATOM 619 C CA . GLY A 1 83 ? -9.872 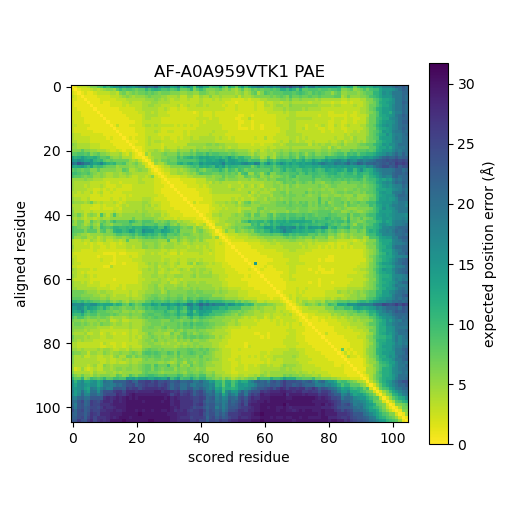-8.273 -5.406 1.00 91.56 83 GLY A CA 1
ATOM 620 C C . GLY A 1 83 ? -9.761 -7.508 -6.724 1.00 91.56 83 GLY A C 1
ATOM 621 O O . GLY A 1 83 ? -9.174 -8.005 -7.680 1.00 91.56 83 GLY A O 1
ATOM 622 N N . GLY A 1 84 ? -10.239 -6.264 -6.756 1.00 86.69 84 GLY A N 1
ATOM 623 C CA . GLY A 1 84 ? -10.129 -5.379 -7.910 1.00 86.69 84 GLY A CA 1
ATOM 624 C C . GLY A 1 84 ? -8.673 -5.116 -8.287 1.00 86.69 84 GLY A C 1
ATOM 625 O O . GLY A 1 84 ? -8.277 -5.382 -9.416 1.00 86.69 84 GLY A O 1
ATOM 626 N N . GLY A 1 85 ? -7.843 -4.663 -7.348 1.00 85.94 85 GLY A N 1
ATOM 627 C CA . GLY A 1 85 ? -6.429 -4.385 -7.597 1.00 85.94 85 GLY A CA 1
ATOM 628 C C . GLY A 1 85 ? -5.674 -5.593 -8.158 1.00 85.94 85 GLY A C 1
ATOM 629 O O . GLY A 1 85 ? -4.914 -5.446 -9.114 1.00 85.94 85 GLY A O 1
ATOM 630 N N . ALA A 1 86 ? -5.939 -6.797 -7.640 1.00 86.00 86 ALA A N 1
ATOM 631 C CA . ALA A 1 86 ? -5.351 -8.034 -8.147 1.00 86.00 86 ALA A CA 1
ATOM 632 C C . ALA A 1 86 ? -5.869 -8.407 -9.547 1.00 86.00 86 ALA A C 1
ATOM 634 O O . ALA A 1 86 ? -5.068 -8.670 -10.444 1.00 86.00 86 ALA A O 1
ATOM 635 N N . VAL A 1 87 ? -7.190 -8.397 -9.761 1.00 87.56 87 VAL A N 1
ATOM 636 C CA . VAL A 1 87 ? -7.813 -8.769 -11.043 1.00 87.56 87 VAL A CA 1
ATOM 637 C C . VAL A 1 87 ? -7.432 -7.787 -12.147 1.00 87.56 87 VAL A C 1
ATOM 639 O O . VAL A 1 87 ? -7.023 -8.210 -13.225 1.00 87.56 87 VAL A O 1
ATOM 642 N N . PHE A 1 88 ? -7.493 -6.480 -11.884 1.00 83.44 88 PHE A N 1
ATOM 643 C CA . PHE A 1 88 ? -7.089 -5.456 -12.845 1.00 83.44 88 PHE A CA 1
ATOM 644 C C . PHE A 1 88 ? -5.580 -5.500 -13.110 1.00 83.44 88 PHE A C 1
ATOM 646 O O . PHE A 1 88 ? -5.165 -5.389 -14.262 1.00 83.44 88 PHE A O 1
ATOM 653 N N . PHE A 1 89 ? -4.742 -5.741 -12.097 1.00 81.75 89 PHE A N 1
ATOM 654 C CA . PHE A 1 89 ? -3.313 -5.936 -12.339 1.00 81.75 89 PHE A CA 1
ATOM 655 C C . PHE A 1 89 ? -3.017 -7.201 -13.150 1.00 81.75 89 PHE A C 1
ATOM 657 O O . PHE A 1 89 ? -2.078 -7.191 -13.934 1.00 81.75 89 PHE A O 1
ATOM 664 N N . ALA A 1 90 ? -3.793 -8.274 -12.998 1.00 79.94 90 ALA A N 1
ATOM 665 C CA . ALA A 1 90 ? -3.645 -9.480 -13.807 1.00 79.94 90 ALA A CA 1
ATOM 666 C C . ALA A 1 90 ? -4.141 -9.268 -15.250 1.00 79.94 90 ALA A C 1
ATOM 668 O O . ALA A 1 90 ? -3.445 -9.624 -16.197 1.00 79.94 90 ALA A O 1
ATOM 669 N N . ALA A 1 91 ? -5.301 -8.628 -15.427 1.00 78.56 91 AL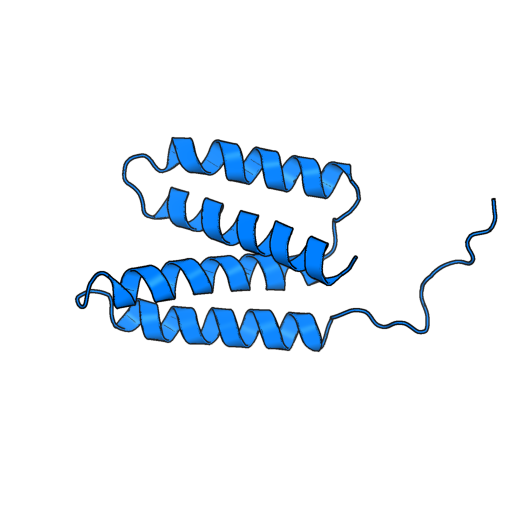A A N 1
ATOM 670 C CA . ALA A 1 91 ? -5.926 -8.383 -16.730 1.00 78.56 91 ALA A CA 1
ATOM 671 C C . ALA A 1 91 ? -5.159 -7.361 -17.585 1.00 78.56 91 ALA A C 1
ATOM 673 O O . ALA A 1 91 ? -5.018 -7.522 -18.797 1.00 78.56 91 ALA A O 1
ATOM 674 N N . PHE A 1 92 ? -4.634 -6.316 -16.945 1.00 71.44 92 PHE A N 1
ATOM 675 C CA . PHE A 1 92 ? -3.789 -5.290 -17.565 1.00 71.44 92 PHE A CA 1
ATOM 676 C C . PHE A 1 92 ? -2.293 -5.523 -17.278 1.00 71.44 92 PHE A C 1
ATOM 678 O O . PHE A 1 92 ? -1.450 -4.659 -17.544 1.00 71.44 92 PHE A O 1
ATOM 685 N N . GLY A 1 93 ? -1.974 -6.700 -16.728 1.00 65.38 93 GLY A N 1
ATOM 686 C CA . GLY A 1 93 ? -0.638 -7.197 -16.410 1.00 65.38 93 GLY A CA 1
ATOM 687 C C . GLY A 1 93 ? 0.184 -7.516 -17.653 1.00 65.38 93 GLY A C 1
ATOM 688 O O . GLY A 1 93 ? -0.246 -7.212 -18.763 1.00 65.38 93 GLY A O 1
ATOM 689 N N . PRO A 1 94 ? 1.406 -8.059 -17.499 1.00 56.19 94 PRO A N 1
ATOM 690 C CA . PRO A 1 94 ? 2.405 -8.080 -18.561 1.00 56.19 94 PRO A CA 1
ATOM 691 C C . PRO A 1 94 ? 1.884 -8.829 -19.794 1.00 56.19 94 PRO A C 1
ATOM 693 O O . PRO A 1 94 ? 1.933 -10.051 -19.855 1.00 56.19 94 PRO A O 1
ATOM 696 N N . ARG A 1 95 ? 1.418 -8.083 -20.802 1.00 54.59 95 ARG A N 1
ATOM 697 C CA . ARG A 1 95 ? 1.288 -8.582 -22.170 1.00 54.59 95 ARG A CA 1
ATOM 698 C C . ARG A 1 95 ? 2.703 -8.838 -22.675 1.00 54.59 95 ARG A C 1
ATOM 700 O O . ARG A 1 95 ? 3.374 -7.922 -23.137 1.00 54.59 95 ARG A O 1
ATOM 707 N N . THR A 1 96 ? 3.165 -10.071 -22.542 1.00 48.44 96 THR A N 1
ATOM 708 C CA . THR A 1 96 ? 4.473 -10.559 -22.991 1.00 48.44 96 THR A CA 1
ATOM 709 C C . THR A 1 96 ? 4.546 -10.779 -24.506 1.00 48.44 96 THR A C 1
ATOM 711 O O . THR A 1 96 ? 5.208 -11.721 -24.924 1.00 48.44 96 THR A O 1
ATOM 714 N N . SER A 1 97 ? 3.874 -9.992 -25.361 1.00 45.41 97 SER A N 1
ATOM 715 C CA . SER A 1 97 ? 3.901 -10.325 -26.799 1.00 45.41 97 SER A CA 1
ATOM 716 C C . SER A 1 97 ? 4.064 -9.225 -27.843 1.00 45.41 97 SER A C 1
ATOM 718 O O . SER A 1 97 ? 4.446 -9.600 -28.942 1.00 45.41 97 SER A O 1
ATOM 720 N N . HIS A 1 98 ? 3.879 -7.917 -27.597 1.00 44.25 98 HIS A N 1
ATOM 721 C CA . HIS A 1 98 ? 3.927 -6.962 -28.735 1.00 44.25 98 HIS A CA 1
ATOM 722 C C . HIS A 1 98 ? 4.538 -5.571 -28.501 1.00 44.25 98 HIS A C 1
ATOM 724 O O . HIS A 1 98 ? 4.373 -4.710 -29.360 1.00 44.25 98 HIS A O 1
ATOM 730 N N . ALA A 1 99 ? 5.237 -5.302 -27.395 1.00 43.19 99 ALA A N 1
ATOM 731 C CA . ALA A 1 99 ? 5.753 -3.944 -27.164 1.00 43.19 99 ALA A CA 1
ATOM 732 C C . ALA A 1 99 ? 7.078 -3.851 -26.397 1.00 43.19 99 ALA A C 1
ATOM 734 O O . ALA A 1 99 ? 7.354 -2.803 -25.816 1.00 43.19 99 ALA A O 1
ATOM 735 N N . ASP A 1 100 ? 7.904 -4.898 -26.406 1.00 44.38 100 ASP A N 1
ATOM 736 C CA . ASP A 1 100 ? 9.331 -4.664 -26.186 1.00 44.38 100 ASP A CA 1
ATOM 737 C C . ASP A 1 100 ? 9.908 -4.240 -27.546 1.00 44.38 100 ASP A C 1
ATOM 739 O O . ASP A 1 100 ? 9.924 -5.061 -28.469 1.00 44.38 100 ASP A O 1
ATOM 743 N N . PRO A 1 101 ? 10.321 -2.969 -27.748 1.00 48.00 101 PRO A N 1
ATOM 744 C CA . PRO A 1 101 ? 11.214 -2.676 -28.858 1.00 48.00 101 PRO A CA 1
ATOM 745 C C . PRO A 1 101 ? 12.447 -3.578 -28.696 1.00 48.00 101 PRO A C 1
ATOM 747 O O . PRO A 1 101 ? 12.869 -3.808 -27.557 1.00 48.00 101 PRO A O 1
ATOM 750 N N . PRO A 1 102 ? 13.000 -4.130 -29.793 1.00 47.47 102 PRO A N 1
ATOM 751 C CA . PRO A 1 102 ? 14.163 -4.997 -29.699 1.00 47.47 102 PRO A CA 1
ATOM 752 C C . PRO A 1 102 ? 15.232 -4.261 -28.896 1.00 47.47 102 PRO A C 1
ATOM 754 O O . PRO A 1 102 ? 15.529 -3.099 -29.177 1.00 47.47 102 PRO A O 1
ATOM 757 N N . SER A 1 103 ? 15.773 -4.921 -27.873 1.00 55.91 103 SER A N 1
ATOM 758 C CA . SER A 1 103 ? 16.985 -4.469 -27.204 1.00 55.91 103 SER A CA 1
ATOM 759 C C . SER A 1 103 ? 18.117 -4.510 -28.232 1.00 55.91 103 SER A C 1
ATOM 761 O O . SER A 1 103 ? 18.786 -5.529 -28.395 1.00 55.91 103 SER A O 1
ATOM 763 N N . GLY A 1 104 ? 18.243 -3.433 -29.000 1.00 47.53 104 GLY A N 1
ATOM 764 C CA . GLY A 1 104 ? 19.353 -3.147 -29.889 1.00 47.53 104 GLY A CA 1
ATOM 765 C C . GLY A 1 104 ? 20.149 -1.993 -29.299 1.00 47.53 104 GLY A C 1
ATOM 766 O O . GLY A 1 104 ? 19.599 -0.904 -29.130 1.00 47.53 104 GLY A O 1
ATOM 767 N N . GLY A 1 105 ? 21.419 -2.257 -28.989 1.00 38.53 105 GLY A N 1
ATOM 768 C CA . GLY A 1 105 ? 22.381 -1.299 -28.442 1.00 38.53 105 GLY A CA 1
ATOM 769 C C . GLY A 1 105 ? 23.133 -1.868 -27.258 1.00 38.53 105 GLY A C 1
ATOM 770 O O . GLY A 1 105 ? 22.643 -1.663 -26.128 1.00 38.53 105 GLY A O 1
#

pLDDT: mean 80.2, std 13.43, range [38.53, 94.12]

Nearest PDB structures (foldseek):
  2ggf-assembly1_A  TM=3.988E-01  e=8.070E+00  Homo sapiens

Solvent-accessible surface area (backbone atoms only — not comparable to full-atom values): 5445 Å² total; per-residue (Å²): 111,69,66,58,56,38,52,53,32,16,49,29,18,31,33,40,47,49,19,72,74,41,96,65,13,73,67,35,37,51,59,19,50,51,51,48,49,51,39,46,73,71,63,69,66,53,81,54,47,50,27,23,20,43,21,14,36,11,52,50,28,30,52,48,15,71,78,34,75,90,34,46,67,36,28,56,53,10,51,51,30,33,52,46,14,51,51,52,29,61,75,63,32,89,75,87,79,84,76,77,74,80,95,76,134

Sequence (105 aa):
MTAVRFAAWAAVGVLFLLGCITPVGFIFWIPAAILAGALIGFGMRSPRYFFAFVFGLGVTLICLGLVNGTYVIMLLYGSVLVGGGAVFFAAFGPRTSHADPPSGG